Protein AF-A0A3D5EK00-F1 (afdb_monomer_lite)

Sequence (135 aa):
MDNSVNMVEIFQMFQAQYSQVDKLWNYFGVVSLAVAGFTIGNEKATRTIKEPIAIVIGYLAFCVGNYTALIYSHKFLVVLANRYNEKACSYALNHLKVITVERVSVFYILVVITFTLTILVVSYSRLKLKQHDEG

Foldseek 3Di:
DPPDCDLVNLVVVLVVLVVVLVVLVVVLVVVLCVLLCCLQVDLPQLQDPVSLVVSLVVNVVVLVVSLVSNLVSLVVSVVSQVVSQVVCVVVVHDGDDGDDSVVVNVVSVVVSVVSSVSSVVSSVVSVVVVVVVVD

Radius of gyration: 21.53 Å; chains: 1; bounding box: 59×28×62 Å

Structure (mmCIF, N/CA/C/O backbone):
data_AF-A0A3D5EK00-F1
#
_entry.id   AF-A0A3D5EK00-F1
#
loop_
_atom_site.group_PDB
_atom_site.id
_atom_site.type_symbol
_atom_site.label_atom_id
_atom_site.label_alt_id
_atom_site.label_comp_id
_atom_site.label_asym_id
_atom_site.label_entity_id
_atom_site.label_seq_id
_atom_site.pdbx_PDB_ins_code
_atom_site.Cartn_x
_atom_site.Cartn_y
_atom_site.Cartn_z
_atom_site.occupancy
_atom_site.B_iso_or_equiv
_atom_site.auth_seq_id
_atom_site.auth_comp_id
_atom_site.auth_asym_id
_atom_site.auth_atom_id
_atom_site.pdbx_PDB_model_num
ATOM 1 N N . MET A 1 1 ? 31.204 14.700 -20.690 1.00 41.62 1 MET A N 1
ATOM 2 C CA . MET A 1 1 ? 30.460 13.655 -19.962 1.00 41.62 1 MET A CA 1
ATOM 3 C C . MET A 1 1 ? 29.180 13.426 -20.724 1.00 41.62 1 MET A C 1
ATOM 5 O O . MET A 1 1 ? 28.411 14.365 -20.877 1.00 41.62 1 MET A O 1
ATOM 9 N N . ASP A 1 2 ? 29.032 12.243 -21.307 1.00 44.12 2 ASP A N 1
ATOM 10 C CA . ASP A 1 2 ? 27.793 11.850 -21.965 1.00 44.12 2 ASP A CA 1
ATOM 11 C C . ASP A 1 2 ? 26.723 11.682 -20.875 1.00 44.12 2 ASP A C 1
ATOM 13 O O . ASP A 1 2 ? 26.815 10.788 -20.040 1.00 44.12 2 ASP A O 1
ATOM 17 N N . ASN A 1 3 ? 25.772 12.618 -20.821 1.00 54.59 3 ASN A N 1
ATOM 18 C CA . ASN A 1 3 ? 24.666 12.629 -19.857 1.00 54.59 3 ASN A CA 1
ATOM 19 C C . ASN A 1 3 ? 23.524 11.687 -20.285 1.00 54.59 3 ASN A C 1
ATOM 21 O O . ASN A 1 3 ? 22.396 11.813 -19.800 1.00 54.59 3 ASN A O 1
ATOM 25 N N . SER A 1 4 ? 23.761 10.778 -21.233 1.00 59.34 4 SER A N 1
ATOM 26 C CA . SER A 1 4 ? 22.756 9.810 -21.641 1.00 59.34 4 SER A CA 1
ATOM 27 C C . SER A 1 4 ? 22.639 8.701 -20.592 1.00 59.34 4 SER A C 1
ATOM 29 O O . SER A 1 4 ? 23.452 7.787 -20.514 1.00 59.34 4 SER A O 1
ATOM 31 N N . VAL A 1 5 ? 21.580 8.766 -19.779 1.00 63.47 5 VAL A N 1
ATOM 32 C CA . VAL A 1 5 ? 21.154 7.638 -18.936 1.00 63.47 5 VAL A CA 1
ATOM 33 C C . VAL A 1 5 ? 21.007 6.415 -19.847 1.00 63.47 5 VAL A C 1
ATOM 35 O O . VAL A 1 5 ? 20.100 6.361 -20.693 1.00 63.47 5 VAL A O 1
ATOM 38 N N . ASN A 1 6 ? 21.928 5.458 -19.737 1.00 82.69 6 ASN A N 1
ATOM 39 C CA . ASN A 1 6 ? 21.942 4.270 -20.586 1.00 82.69 6 ASN A CA 1
ATOM 40 C C . ASN A 1 6 ? 20.807 3.328 -20.143 1.00 82.69 6 ASN A C 1
ATOM 42 O O . ASN A 1 6 ? 20.401 3.316 -18.985 1.00 82.69 6 ASN A O 1
ATOM 46 N N . MET A 1 7 ? 20.261 2.529 -21.056 1.00 85.69 7 MET A N 1
ATOM 47 C CA . MET A 1 7 ? 19.169 1.592 -20.780 1.00 85.69 7 MET A CA 1
ATOM 48 C C . MET A 1 7 ? 19.454 0.679 -19.576 1.00 85.69 7 MET A C 1
ATOM 50 O O . MET A 1 7 ? 18.546 0.406 -18.792 1.00 85.69 7 MET A O 1
ATOM 54 N N . VAL A 1 8 ? 20.706 0.242 -19.411 1.00 87.88 8 VAL A N 1
ATOM 55 C CA . VAL A 1 8 ? 21.141 -0.576 -18.267 1.00 87.88 8 VAL A CA 1
ATOM 56 C C . VAL A 1 8 ? 20.899 0.149 -16.944 1.00 87.88 8 VAL A C 1
ATOM 58 O O . VAL A 1 8 ? 20.383 -0.449 -16.004 1.00 87.88 8 VAL A O 1
ATOM 61 N N . GLU A 1 9 ? 21.200 1.443 -16.884 1.00 90.44 9 GLU A N 1
ATOM 62 C CA . GLU A 1 9 ? 20.979 2.271 -15.700 1.00 90.44 9 GLU A CA 1
ATOM 63 C C . GLU A 1 9 ? 19.479 2.436 -15.413 1.00 90.44 9 GLU A C 1
ATOM 65 O O . GLU A 1 9 ? 19.045 2.247 -14.279 1.00 90.44 9 GLU A O 1
ATOM 70 N N . ILE A 1 10 ? 18.657 2.672 -16.446 1.00 90.25 10 ILE A N 1
ATOM 71 C CA . ILE A 1 10 ? 17.188 2.739 -16.304 1.00 90.25 10 ILE A CA 1
ATOM 72 C C . ILE A 1 10 ? 16.640 1.418 -15.755 1.00 90.25 10 ILE A C 1
ATOM 74 O O . ILE A 1 10 ? 15.779 1.416 -14.876 1.00 90.25 10 ILE A O 1
ATOM 78 N N . PHE A 1 11 ? 17.143 0.287 -16.253 1.00 91.75 11 PHE A N 1
ATOM 79 C CA . PHE A 1 11 ? 16.731 -1.033 -15.790 1.00 91.75 11 PHE A CA 1
ATOM 80 C C . PHE A 1 11 ? 17.149 -1.291 -14.337 1.00 91.75 11 PHE A C 1
ATOM 82 O O . PHE A 1 11 ? 16.356 -1.809 -13.554 1.00 91.75 11 PHE A O 1
ATOM 89 N N . GLN A 1 12 ? 18.355 -0.880 -13.942 1.00 93.44 12 GLN A N 1
ATOM 90 C CA . GLN A 1 12 ? 18.808 -0.962 -12.551 1.00 93.44 12 GLN A CA 1
ATOM 91 C C . GLN A 1 12 ? 17.958 -0.084 -11.624 1.00 93.44 12 GLN A C 1
ATOM 93 O O . GLN A 1 12 ? 17.519 -0.551 -10.573 1.00 93.44 12 GLN A O 1
ATOM 98 N N . MET A 1 13 ? 17.651 1.151 -12.034 1.00 94.50 13 MET A N 1
ATOM 99 C CA . MET A 1 13 ? 16.725 2.027 -11.308 1.00 94.50 13 MET A CA 1
ATOM 100 C C . MET A 1 13 ? 15.338 1.389 -11.190 1.00 94.50 13 MET A C 1
ATOM 102 O O . MET A 1 13 ? 14.738 1.422 -10.116 1.00 94.50 13 MET A O 1
ATOM 106 N N . PHE A 1 14 ? 14.839 0.762 -12.261 1.00 95.19 14 PHE A N 1
ATOM 107 C CA . PHE A 1 14 ? 13.567 0.040 -12.252 1.00 95.19 14 PHE A CA 1
ATOM 108 C C . PHE A 1 14 ? 13.576 -1.107 -11.238 1.00 95.19 14 PHE A C 1
ATOM 110 O O . PHE A 1 14 ? 12.655 -1.202 -10.431 1.00 95.19 14 PHE A O 1
ATOM 117 N N . GLN A 1 15 ? 14.613 -1.949 -11.232 1.00 95.50 15 GLN A N 1
ATOM 118 C CA . GLN A 1 15 ? 14.730 -3.055 -10.276 1.00 95.50 15 GLN A CA 1
ATOM 119 C C . GLN A 1 15 ? 14.809 -2.563 -8.827 1.00 95.50 15 GLN A C 1
ATOM 121 O O . GLN A 1 15 ? 14.118 -3.093 -7.954 1.00 95.50 15 GLN A O 1
ATOM 126 N N . ALA A 1 16 ? 15.613 -1.527 -8.572 1.00 96.38 16 ALA A N 1
ATOM 127 C CA . ALA A 1 16 ? 15.719 -0.922 -7.251 1.00 96.38 16 ALA A CA 1
ATOM 128 C C . ALA A 1 16 ? 14.357 -0.391 -6.787 1.00 96.38 16 ALA A C 1
ATOM 130 O O . ALA A 1 16 ? 13.920 -0.690 -5.675 1.00 96.38 16 ALA A O 1
ATOM 131 N N . GLN A 1 17 ? 13.649 0.326 -7.660 1.00 96.81 17 GLN A N 1
ATOM 132 C CA . GLN A 1 17 ? 12.328 0.863 -7.360 1.00 96.81 17 GLN A CA 1
ATOM 133 C C . GLN A 1 17 ? 11.282 -0.240 -7.160 1.00 96.81 17 GLN A C 1
ATOM 135 O O . GLN A 1 17 ? 10.465 -0.147 -6.244 1.00 96.81 17 GLN A O 1
ATOM 140 N N . TYR A 1 18 ? 11.323 -1.303 -7.965 1.00 96.38 18 TYR A N 1
ATOM 141 C CA . TYR A 1 18 ? 10.452 -2.467 -7.816 1.00 96.38 18 TYR A CA 1
ATOM 142 C C . TYR A 1 18 ? 10.627 -3.108 -6.434 1.00 96.38 18 TYR A C 1
ATOM 144 O O . TYR A 1 18 ? 9.641 -3.364 -5.747 1.00 96.38 18 TYR A O 1
ATOM 152 N N . SER A 1 19 ? 11.874 -3.271 -5.978 1.00 97.25 19 SER A N 1
ATOM 153 C CA . SER A 1 19 ? 12.168 -3.777 -4.632 1.00 97.25 19 SER A CA 1
ATOM 154 C C . SER A 1 19 ? 11.610 -2.873 -3.525 1.00 97.25 19 SER A C 1
ATOM 156 O O . SER A 1 19 ? 11.142 -3.375 -2.505 1.00 97.25 19 SER A O 1
ATOM 158 N N . GLN A 1 20 ? 11.615 -1.547 -3.702 1.00 96.25 20 GLN A N 1
ATOM 159 C CA . GLN A 1 20 ? 11.008 -0.635 -2.722 1.00 96.25 20 GLN A CA 1
ATOM 160 C C . GLN A 1 20 ? 9.479 -0.757 -2.686 1.00 96.25 20 GLN A C 1
ATOM 162 O O . GLN A 1 20 ? 8.891 -0.778 -1.605 1.00 96.25 20 GLN A O 1
ATOM 167 N N . VAL A 1 21 ? 8.834 -0.882 -3.850 1.00 96.81 21 VAL A N 1
ATOM 168 C CA . VAL A 1 21 ? 7.383 -1.121 -3.943 1.00 96.81 21 VAL A CA 1
ATOM 169 C C . VAL A 1 21 ? 7.006 -2.446 -3.273 1.00 96.81 21 VAL A C 1
ATOM 171 O O . VAL A 1 21 ? 6.049 -2.485 -2.502 1.00 96.81 21 VAL A O 1
ATOM 174 N N . ASP A 1 22 ? 7.780 -3.507 -3.502 1.00 96.56 22 ASP A N 1
ATOM 175 C CA . ASP A 1 22 ? 7.571 -4.813 -2.866 1.00 96.56 22 ASP A CA 1
ATOM 176 C C . ASP A 1 22 ? 7.682 -4.740 -1.332 1.00 96.56 22 ASP A C 1
ATOM 178 O O . ASP A 1 22 ? 6.819 -5.238 -0.608 1.00 96.56 22 ASP A O 1
ATOM 182 N N . LYS A 1 23 ? 8.674 -4.014 -0.802 1.00 96.94 23 LYS A N 1
ATOM 183 C CA . LYS A 1 23 ? 8.800 -3.780 0.649 1.00 96.94 23 LYS A CA 1
ATOM 184 C C . LYS A 1 23 ? 7.580 -3.079 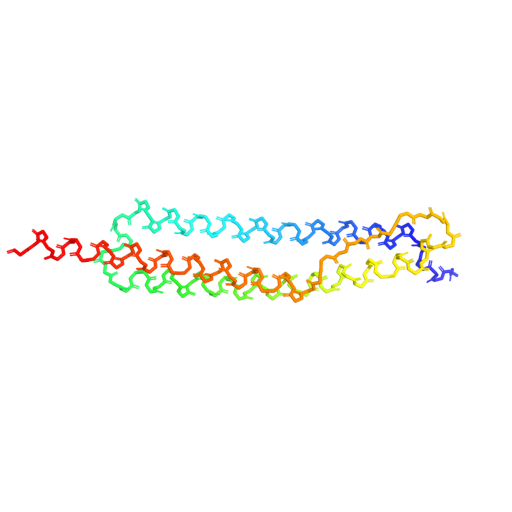1.243 1.00 96.94 23 LYS A C 1
ATOM 186 O O . LYS A 1 23 ? 7.142 -3.446 2.331 1.00 96.94 23 LYS A O 1
ATOM 191 N N . LEU A 1 24 ? 7.014 -2.090 0.547 1.00 97.12 24 LEU A N 1
ATOM 192 C CA . LEU A 1 24 ? 5.815 -1.384 1.011 1.00 97.12 24 LEU A CA 1
ATOM 193 C C . LEU A 1 24 ? 4.595 -2.309 1.080 1.00 97.12 24 LEU A C 1
ATOM 195 O O . LEU A 1 24 ? 3.832 -2.223 2.047 1.00 97.12 24 LEU A O 1
ATOM 199 N N . TRP A 1 25 ? 4.448 -3.213 0.108 1.00 97.56 25 TRP A N 1
ATOM 200 C CA . TRP A 1 25 ? 3.429 -4.263 0.137 1.00 97.56 25 TRP A CA 1
ATOM 201 C C . TRP A 1 25 ? 3.643 -5.248 1.283 1.00 97.56 25 TRP A C 1
ATOM 203 O O . TRP A 1 25 ? 2.691 -5.570 1.993 1.00 97.56 25 TRP A O 1
ATOM 213 N N . ASN A 1 26 ? 4.885 -5.671 1.516 1.00 97.44 26 ASN A N 1
ATOM 214 C CA . ASN A 1 26 ? 5.217 -6.560 2.625 1.00 97.44 26 ASN A CA 1
ATOM 215 C C . ASN A 1 26 ? 4.904 -5.917 3.984 1.00 97.44 26 ASN A C 1
ATOM 217 O O . ASN A 1 26 ? 4.258 -6.545 4.822 1.00 97.44 26 ASN A O 1
ATOM 221 N N . TYR A 1 27 ? 5.266 -4.647 4.195 1.00 95.62 27 TYR A N 1
ATOM 222 C CA . TYR A 1 27 ? 4.895 -3.925 5.417 1.00 95.62 27 TYR A CA 1
ATOM 223 C C . TYR A 1 27 ? 3.383 -3.817 5.590 1.00 95.62 27 TYR A C 1
ATOM 225 O O . TYR A 1 27 ? 2.873 -4.049 6.686 1.00 95.62 27 TYR A O 1
ATOM 233 N N . PHE A 1 28 ? 2.660 -3.502 4.515 1.00 97.62 28 PHE A N 1
ATOM 234 C CA . PHE A 1 28 ? 1.204 -3.456 4.545 1.00 97.62 28 PHE A CA 1
ATOM 235 C C . PHE A 1 28 ? 0.595 -4.806 4.943 1.00 97.62 28 PHE A C 1
ATOM 237 O O . PHE A 1 28 ? -0.266 -4.849 5.824 1.00 97.62 28 PHE A O 1
ATOM 244 N N . GLY A 1 29 ? 1.065 -5.903 4.344 1.00 96.50 29 GLY A N 1
ATOM 245 C CA . GLY A 1 29 ? 0.596 -7.255 4.639 1.00 96.50 29 GLY A CA 1
ATOM 246 C C . GLY A 1 29 ? 0.860 -7.666 6.087 1.00 96.50 29 GLY A C 1
ATOM 247 O O . GLY A 1 29 ? -0.062 -8.096 6.778 1.00 96.50 29 GLY A O 1
ATOM 248 N N . VAL A 1 30 ? 2.090 -7.468 6.573 1.00 97.31 30 VAL A N 1
ATOM 249 C CA . VAL A 1 30 ? 2.484 -7.811 7.950 1.00 97.31 30 VAL A CA 1
ATOM 250 C C . VAL A 1 30 ? 1.656 -7.037 8.973 1.00 97.31 30 VAL A C 1
ATOM 252 O O . VAL A 1 30 ? 1.106 -7.641 9.892 1.00 97.31 30 VAL A O 1
ATOM 255 N N . VAL A 1 31 ? 1.520 -5.717 8.811 1.00 96.69 31 VAL A N 1
ATOM 256 C CA . VAL A 1 31 ? 0.747 -4.893 9.752 1.00 96.69 31 VAL A CA 1
ATOM 257 C C . VAL A 1 31 ? -0.738 -5.246 9.699 1.00 96.69 31 VAL A C 1
ATOM 259 O O . VAL A 1 31 ? -1.354 -5.407 10.749 1.00 96.69 31 VAL A O 1
ATOM 262 N N . SER A 1 32 ? -1.316 -5.428 8.509 1.00 95.88 32 SER A N 1
ATOM 263 C CA . SER A 1 32 ? -2.735 -5.793 8.372 1.00 95.88 32 SER A CA 1
ATOM 264 C C . SER A 1 32 ? -3.041 -7.138 9.028 1.00 95.88 32 SER A C 1
ATOM 266 O O . SER A 1 32 ? -4.020 -7.263 9.765 1.00 95.88 32 SER A O 1
ATOM 268 N N . LEU A 1 33 ? -2.169 -8.130 8.827 1.00 94.50 33 LEU A N 1
ATOM 269 C CA . LEU A 1 33 ? -2.311 -9.438 9.455 1.00 94.50 33 LEU A CA 1
ATOM 270 C C . LEU A 1 33 ? -2.122 -9.366 10.974 1.00 94.50 33 LEU A C 1
ATOM 272 O O . LEU A 1 33 ? -2.883 -9.995 11.704 1.00 94.50 33 LEU A O 1
ATOM 276 N N . ALA A 1 34 ? -1.159 -8.580 11.460 1.00 94.19 34 ALA A N 1
ATOM 277 C CA . ALA A 1 34 ? -0.938 -8.386 12.890 1.00 94.19 34 ALA A CA 1
ATOM 278 C C . ALA A 1 34 ? -2.142 -7.718 13.568 1.00 94.19 34 ALA A C 1
ATOM 280 O O . ALA A 1 34 ? -2.574 -8.169 14.626 1.00 94.19 34 ALA A O 1
ATOM 281 N N . VAL A 1 35 ? -2.723 -6.685 12.948 1.00 92.88 35 VAL A N 1
ATOM 282 C CA . VAL A 1 35 ? -3.918 -6.007 13.467 1.00 92.88 35 VAL A CA 1
ATOM 283 C C . VAL A 1 35 ? -5.115 -6.958 13.477 1.00 92.88 35 VAL A C 1
ATOM 285 O O . VAL A 1 35 ? -5.769 -7.092 14.509 1.00 92.88 35 VAL A O 1
ATOM 288 N N . ALA A 1 36 ? -5.372 -7.677 12.380 1.00 90.38 36 ALA A N 1
ATOM 289 C CA . ALA A 1 36 ? -6.454 -8.661 12.328 1.00 90.38 36 ALA A CA 1
ATOM 290 C C . ALA A 1 36 ? -6.261 -9.782 13.359 1.00 90.38 36 ALA A C 1
ATOM 292 O O . ALA A 1 36 ? -7.184 -10.112 14.102 1.00 90.38 36 ALA A O 1
ATOM 293 N N . GLY A 1 37 ? -5.048 -10.332 13.445 1.00 89.00 37 GLY A N 1
ATOM 294 C CA . GLY A 1 37 ? -4.679 -11.362 14.409 1.00 89.00 37 GLY A CA 1
ATOM 295 C C . GLY A 1 37 ? -4.808 -10.883 15.852 1.00 89.00 37 GLY A C 1
ATOM 296 O O . GLY A 1 37 ? -5.286 -11.633 16.695 1.00 89.00 37 GLY A O 1
ATOM 297 N N . PHE A 1 38 ? -4.471 -9.626 16.139 1.00 87.88 38 PHE A N 1
ATOM 298 C CA . PHE A 1 38 ? -4.677 -9.026 17.455 1.00 87.88 38 PHE A CA 1
ATOM 299 C C . PHE A 1 38 ? -6.167 -8.884 17.789 1.00 87.88 38 PHE A C 1
ATOM 301 O O . PHE A 1 38 ? -6.589 -9.297 18.868 1.00 87.88 38 PHE A O 1
ATOM 308 N N . THR A 1 39 ? -6.983 -8.367 16.864 1.00 85.88 39 THR A N 1
ATOM 309 C CA . THR A 1 39 ? -8.435 -8.231 17.068 1.00 85.88 39 THR A CA 1
ATOM 310 C C . THR A 1 39 ? -9.119 -9.588 17.260 1.00 85.88 39 THR A C 1
ATOM 312 O O . THR A 1 39 ? -9.993 -9.721 18.115 1.00 85.88 39 THR A O 1
ATOM 315 N N . ILE A 1 40 ? -8.716 -10.611 16.501 1.00 83.69 40 ILE A N 1
ATOM 316 C CA . ILE A 1 40 ? -9.273 -11.966 16.607 1.00 83.69 40 ILE A CA 1
ATOM 317 C C . ILE A 1 40 ? -8.710 -12.697 17.835 1.00 83.69 40 ILE A C 1
ATOM 319 O O . ILE A 1 40 ? -9.449 -13.357 18.551 1.00 83.69 40 ILE A O 1
ATOM 323 N N . GLY A 1 41 ? -7.422 -12.598 18.137 1.00 81.69 41 GLY A N 1
ATOM 324 C CA . GLY A 1 41 ? -6.785 -13.393 19.193 1.00 81.69 41 GLY A CA 1
ATOM 325 C C . GLY A 1 41 ? -6.979 -12.855 20.611 1.00 81.69 41 GLY A C 1
ATOM 326 O O . GLY A 1 41 ? -6.859 -13.613 21.568 1.00 81.69 41 GLY A O 1
ATOM 327 N N . ASN A 1 42 ? -7.274 -11.562 20.774 1.00 78.00 42 ASN A N 1
ATOM 328 C CA . ASN A 1 42 ? -7.282 -10.921 22.086 1.00 78.00 42 ASN A CA 1
ATOM 329 C C . ASN A 1 42 ? -8.691 -10.502 22.526 1.00 78.00 42 ASN A C 1
ATOM 331 O O . ASN A 1 42 ? -9.179 -9.434 22.162 1.00 78.00 42 ASN A O 1
ATOM 335 N N . GLU A 1 43 ? -9.328 -11.306 23.379 1.00 69.00 43 GLU A N 1
ATOM 336 C CA . GLU A 1 43 ? -10.644 -10.990 23.961 1.00 69.00 43 GLU A CA 1
ATOM 337 C C . GLU A 1 43 ? -10.649 -9.686 24.771 1.00 69.00 43 GLU A C 1
ATOM 339 O O . GLU A 1 43 ? -11.670 -9.000 24.844 1.00 69.00 43 GLU A O 1
ATOM 344 N N . LYS A 1 44 ? -9.504 -9.307 25.362 1.00 67.81 44 LYS A N 1
ATOM 345 C CA . LYS A 1 44 ? -9.387 -8.050 26.113 1.00 67.81 44 LYS A CA 1
ATOM 346 C C . LYS A 1 44 ? -9.410 -6.825 25.208 1.00 67.81 44 LYS A C 1
ATOM 348 O O . LYS A 1 44 ? -9.808 -5.781 25.693 1.00 67.81 44 LYS A O 1
ATOM 353 N N . ALA A 1 45 ? -9.011 -6.951 23.941 1.00 60.56 45 ALA A N 1
ATOM 354 C CA . ALA A 1 45 ? -8.990 -5.851 22.973 1.00 60.56 45 ALA A CA 1
ATOM 355 C C . ALA A 1 45 ? -10.373 -5.531 22.377 1.00 60.56 45 ALA A C 1
ATOM 357 O O .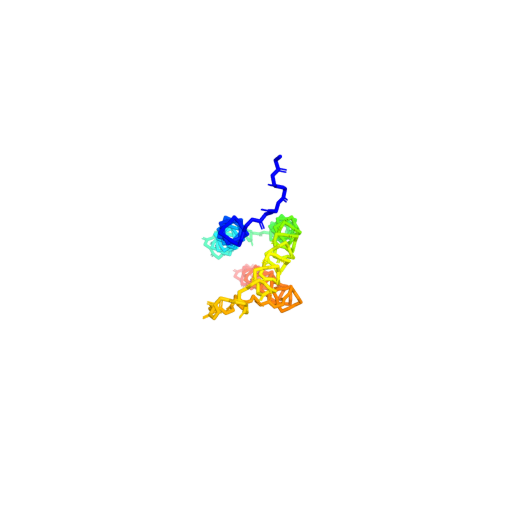 ALA A 1 45 ? -10.519 -4.580 21.611 1.00 60.56 45 ALA A O 1
ATOM 358 N N . THR A 1 46 ? -11.378 -6.348 22.696 1.00 64.69 46 THR A N 1
ATOM 359 C CA . THR A 1 46 ? -12.768 -6.188 22.259 1.00 64.69 46 THR A CA 1
ATOM 360 C C . THR A 1 46 ? -13.719 -6.058 23.450 1.00 64.69 46 THR A C 1
ATOM 362 O O . THR A 1 46 ? -14.908 -6.343 23.320 1.00 64.69 46 THR A O 1
ATOM 365 N N . ARG A 1 47 ? -13.219 -5.677 24.636 1.00 65.94 47 ARG A N 1
ATOM 366 C CA . ARG A 1 47 ? -14.029 -5.612 25.864 1.00 65.94 47 ARG A CA 1
ATOM 367 C C . ARG A 1 47 ? -14.998 -4.443 25.852 1.00 65.94 47 ARG A C 1
ATOM 369 O O . ARG A 1 47 ? -16.067 -4.535 26.450 1.00 65.94 47 ARG A O 1
ATOM 376 N N . THR A 1 48 ? -14.624 -3.356 25.190 1.00 73.38 48 THR A N 1
ATOM 377 C CA . THR A 1 48 ? -15.481 -2.185 24.991 1.00 73.38 48 THR A CA 1
ATOM 378 C C . THR A 1 48 ? -15.410 -1.732 23.541 1.00 73.38 48 THR A C 1
ATOM 380 O O . THR A 1 48 ? -14.383 -1.908 22.901 1.00 73.38 48 THR A O 1
ATOM 383 N N . ILE A 1 49 ? -16.458 -1.087 23.018 1.00 76.62 49 ILE A N 1
ATOM 384 C CA . ILE A 1 49 ? -16.472 -0.583 21.629 1.00 76.62 49 ILE A CA 1
ATOM 385 C C . ILE A 1 49 ? -15.384 0.474 21.353 1.00 76.62 49 ILE A C 1
ATOM 387 O O . ILE A 1 49 ? -14.991 0.684 20.208 1.00 76.62 49 ILE A O 1
ATOM 391 N N . LYS A 1 50 ? -14.859 1.118 22.403 1.00 82.00 50 LYS A N 1
ATOM 392 C CA . LYS A 1 50 ? -13.810 2.140 22.295 1.00 82.00 50 LYS A CA 1
ATOM 393 C C . LYS A 1 50 ? -12.481 1.557 21.806 1.00 82.00 50 LYS A C 1
ATOM 395 O O . LYS A 1 50 ? -11.787 2.219 21.041 1.00 82.00 50 LYS A O 1
ATOM 400 N N . GLU A 1 51 ? -12.141 0.332 22.211 1.00 85.19 51 GLU A N 1
ATOM 401 C CA . GLU A 1 51 ? -10.877 -0.320 21.836 1.00 85.19 51 GLU A CA 1
ATOM 402 C C . GLU A 1 51 ? -10.841 -0.681 20.335 1.00 85.19 51 GLU A C 1
ATOM 404 O O . GLU A 1 51 ? -9.910 -0.239 19.660 1.00 85.19 51 GLU A O 1
ATOM 409 N N . PRO A 1 52 ? -11.860 -1.351 19.747 1.00 85.69 52 PRO A N 1
ATOM 410 C CA . PRO A 1 52 ? -11.958 -1.559 18.303 1.00 85.69 52 PRO A CA 1
ATOM 411 C C . PRO A 1 52 ? -11.902 -0.270 17.490 1.00 85.69 52 PRO A C 1
ATOM 413 O O . PRO A 1 52 ? -11.233 -0.232 16.462 1.00 85.69 52 PRO A O 1
ATOM 416 N N . ILE A 1 53 ? -12.571 0.797 17.942 1.00 88.75 53 ILE A N 1
ATOM 417 C CA . ILE A 1 53 ? -12.539 2.091 17.246 1.00 88.75 53 ILE A CA 1
ATOM 418 C C . ILE A 1 53 ? -11.112 2.651 17.233 1.00 88.75 53 ILE A C 1
ATOM 420 O O . ILE A 1 53 ? -10.637 3.076 16.182 1.00 88.75 53 ILE A O 1
ATOM 424 N N . ALA A 1 54 ? -10.402 2.610 18.365 1.00 91.12 54 ALA A N 1
ATOM 425 C CA . ALA A 1 54 ? -9.012 3.056 18.435 1.00 91.12 54 ALA A CA 1
ATOM 426 C C . ALA A 1 54 ? -8.089 2.226 17.524 1.00 91.12 54 ALA A C 1
ATOM 428 O O . ALA A 1 54 ? -7.248 2.793 16.824 1.00 91.12 54 ALA A O 1
ATOM 429 N N . ILE A 1 55 ? -8.286 0.902 17.476 1.00 91.38 55 ILE A N 1
ATOM 430 C CA . ILE A 1 55 ? -7.553 -0.003 16.577 1.00 91.38 55 ILE A CA 1
ATOM 431 C C . ILE A 1 55 ? -7.804 0.372 15.112 1.00 91.38 55 ILE A C 1
ATOM 433 O O . ILE A 1 55 ? -6.850 0.519 14.349 1.00 91.38 55 ILE A O 1
ATOM 437 N N . VAL A 1 56 ? -9.067 0.573 14.720 1.00 93.69 56 VAL A N 1
ATOM 438 C CA . VAL A 1 56 ? -9.433 0.965 13.350 1.00 93.69 56 VAL A CA 1
ATOM 439 C C . VAL A 1 56 ? -8.824 2.316 12.983 1.00 93.69 56 VAL A C 1
ATOM 441 O O . VAL A 1 56 ? -8.245 2.438 11.909 1.00 93.69 56 VAL A O 1
ATOM 444 N N . ILE A 1 57 ? -8.895 3.317 13.864 1.00 95.06 57 ILE A N 1
ATOM 445 C CA . ILE A 1 57 ? -8.306 4.641 13.608 1.00 95.06 57 ILE A CA 1
ATOM 446 C C . ILE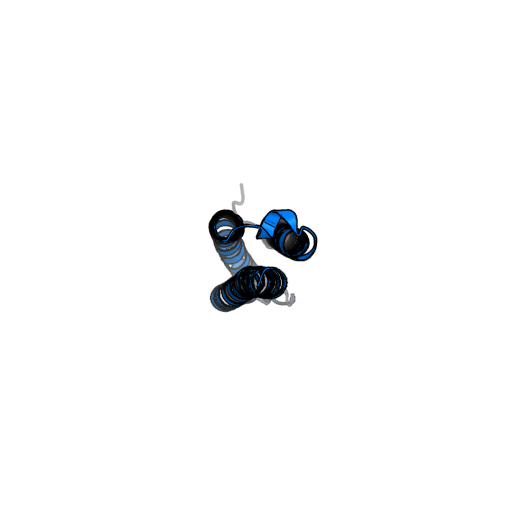 A 1 57 ? -6.791 4.528 13.397 1.00 95.06 57 ILE A C 1
ATOM 448 O O . ILE A 1 57 ? -6.269 5.064 12.419 1.00 95.06 57 ILE A O 1
ATOM 452 N N . GLY A 1 58 ? -6.088 3.803 14.273 1.00 96.00 58 GLY A N 1
ATOM 453 C CA . GLY A 1 58 ? -4.646 3.586 14.140 1.00 96.00 58 GLY A CA 1
ATOM 454 C C . GLY A 1 58 ? -4.283 2.841 12.853 1.00 96.00 58 GLY A C 1
ATOM 455 O O . GLY A 1 58 ? -3.357 3.236 12.142 1.00 96.00 58 GLY A O 1
ATOM 456 N N . TYR A 1 59 ? -5.053 1.808 12.508 1.00 96.44 59 TYR A N 1
ATOM 457 C CA . TYR A 1 59 ? -4.868 1.051 11.273 1.00 96.44 59 TYR A CA 1
ATOM 458 C C . TYR A 1 59 ? -5.095 1.913 10.026 1.00 96.44 59 TYR A C 1
ATOM 460 O O . TYR A 1 59 ? -4.274 1.891 9.110 1.00 96.44 59 TYR A O 1
ATOM 468 N N . LEU A 1 60 ? -6.156 2.723 9.996 1.00 97.38 60 LEU A N 1
ATOM 469 C CA . LEU A 1 60 ? -6.436 3.628 8.881 1.00 97.38 60 LEU A CA 1
ATOM 470 C C . LEU A 1 60 ? -5.348 4.696 8.729 1.00 97.38 60 LEU A C 1
ATOM 472 O O . LEU A 1 60 ? -4.931 4.968 7.605 1.00 97.38 60 LEU A O 1
ATOM 476 N N . ALA A 1 61 ? -4.836 5.254 9.830 1.00 97.88 61 ALA A N 1
ATOM 477 C CA . ALA A 1 61 ? -3.721 6.201 9.787 1.00 97.88 61 ALA A CA 1
ATOM 478 C C . ALA A 1 61 ? -2.465 5.574 9.155 1.00 97.88 61 ALA A C 1
ATOM 480 O O . ALA A 1 61 ? -1.849 6.172 8.269 1.00 97.88 61 ALA A O 1
ATOM 481 N N . PHE A 1 62 ? -2.130 4.338 9.541 1.00 97.69 62 PHE A N 1
ATOM 482 C CA . PHE A 1 62 ? -1.064 3.569 8.896 1.00 97.69 62 PHE A CA 1
ATOM 483 C C . PHE A 1 62 ? -1.342 3.343 7.401 1.00 97.69 62 PHE A C 1
ATOM 485 O O . PHE A 1 62 ? -0.462 3.581 6.571 1.00 97.69 62 PHE A O 1
ATOM 492 N N . CYS A 1 63 ? -2.565 2.937 7.044 1.00 97.69 63 CYS A N 1
ATOM 493 C CA . CYS A 1 63 ? -2.953 2.682 5.657 1.00 97.69 63 CYS A CA 1
ATOM 494 C C . CYS A 1 63 ? -2.839 3.937 4.785 1.00 97.69 63 CYS A C 1
ATOM 496 O O . CYS A 1 63 ? -2.377 3.852 3.656 1.00 97.69 63 CYS A O 1
ATOM 498 N N . VAL A 1 64 ? -3.196 5.119 5.292 1.00 97.88 64 VAL A N 1
ATOM 499 C CA . VAL A 1 64 ? -3.046 6.380 4.544 1.00 97.88 64 VAL A CA 1
ATOM 500 C C . VAL A 1 64 ? -1.574 6.671 4.238 1.00 97.88 64 VAL A C 1
ATOM 502 O O . VAL A 1 64 ? -1.228 7.002 3.098 1.00 97.88 64 VAL A O 1
ATOM 505 N N . GLY A 1 65 ? -0.693 6.517 5.230 1.00 97.50 65 GLY A N 1
ATOM 506 C CA . GLY A 1 65 ? 0.746 6.715 5.044 1.00 97.50 65 GLY A CA 1
ATOM 507 C C . GLY A 1 65 ? 1.341 5.713 4.053 1.00 97.50 65 GLY A C 1
ATOM 508 O O . GLY A 1 65 ? 2.037 6.096 3.110 1.00 97.50 65 GLY A O 1
ATOM 509 N N . ASN A 1 66 ? 1.010 4.432 4.223 1.00 97.88 66 ASN A N 1
ATOM 510 C CA . ASN A 1 66 ? 1.480 3.363 3.350 1.00 97.88 66 ASN A CA 1
ATOM 511 C C . ASN A 1 66 ? 0.940 3.512 1.915 1.00 97.88 66 ASN A C 1
ATOM 513 O O . ASN A 1 66 ? 1.728 3.433 0.975 1.00 97.88 66 ASN A O 1
ATOM 517 N N . TYR A 1 67 ? -0.347 3.830 1.737 1.00 97.75 67 TYR A N 1
ATOM 518 C CA . TYR A 1 67 ? -0.954 4.121 0.434 1.00 97.75 67 TYR A CA 1
ATOM 519 C C . TYR A 1 67 ? -0.220 5.243 -0.292 1.00 97.75 67 TYR A C 1
ATOM 521 O O . TYR A 1 67 ? 0.142 5.104 -1.458 1.00 97.75 67 TYR A O 1
ATOM 529 N N . THR A 1 68 ? 0.036 6.350 0.407 1.00 97.12 68 THR A N 1
ATOM 530 C CA . THR A 1 68 ? 0.728 7.502 -0.173 1.00 97.12 68 THR A CA 1
ATOM 531 C C . THR A 1 68 ? 2.106 7.082 -0.684 1.00 97.12 68 THR A C 1
ATOM 533 O O . THR A 1 68 ? 2.396 7.233 -1.872 1.00 97.12 68 THR A O 1
ATOM 536 N N . ALA A 1 69 ? 2.926 6.467 0.173 1.00 97.38 69 ALA A N 1
ATOM 537 C CA . ALA A 1 69 ? 4.256 5.994 -0.205 1.00 97.38 69 ALA A CA 1
ATOM 538 C C . ALA A 1 69 ? 4.215 4.995 -1.375 1.00 97.38 69 ALA A C 1
ATOM 540 O O . ALA A 1 69 ? 5.018 5.097 -2.308 1.00 97.38 69 ALA A O 1
ATOM 541 N N . LEU A 1 70 ? 3.261 4.061 -1.355 1.00 97.38 70 LEU A N 1
ATOM 542 C CA . LEU A 1 70 ? 3.094 3.031 -2.374 1.00 97.38 70 LEU A CA 1
ATOM 543 C C . LEU A 1 70 ? 2.727 3.629 -3.732 1.00 97.38 70 LEU A C 1
ATOM 545 O O . LEU A 1 70 ? 3.372 3.317 -4.729 1.00 97.38 70 LEU A O 1
ATOM 549 N N . ILE A 1 71 ? 1.738 4.523 -3.787 1.00 96.88 71 ILE A N 1
ATOM 550 C CA . ILE A 1 71 ? 1.271 5.115 -5.044 1.00 96.88 71 ILE A CA 1
ATOM 551 C C . ILE A 1 71 ? 2.328 6.021 -5.671 1.00 96.88 71 ILE A C 1
ATOM 553 O O . ILE A 1 71 ? 2.527 5.959 -6.886 1.00 96.88 71 ILE A O 1
ATOM 557 N N . TYR A 1 72 ? 3.041 6.829 -4.882 1.00 96.44 72 TYR A N 1
ATOM 558 C CA . TYR A 1 72 ? 4.160 7.620 -5.408 1.00 96.44 72 TYR A CA 1
ATOM 559 C C . TYR A 1 72 ? 5.272 6.721 -5.958 1.00 96.44 72 TYR A C 1
ATOM 561 O O . TYR A 1 72 ? 5.749 6.935 -7.075 1.00 96.44 72 TYR A O 1
ATOM 569 N N . SER A 1 73 ? 5.623 5.671 -5.216 1.00 95.25 73 SER A N 1
ATOM 570 C CA . SER A 1 73 ? 6.651 4.709 -5.619 1.00 95.25 73 SER A CA 1
ATOM 571 C C . SER A 1 73 ? 6.262 3.943 -6.887 1.00 95.25 73 SER A C 1
ATOM 573 O O . SER A 1 73 ? 7.099 3.722 -7.763 1.00 95.25 73 SER A O 1
ATOM 575 N N . HIS A 1 74 ? 4.987 3.575 -7.018 1.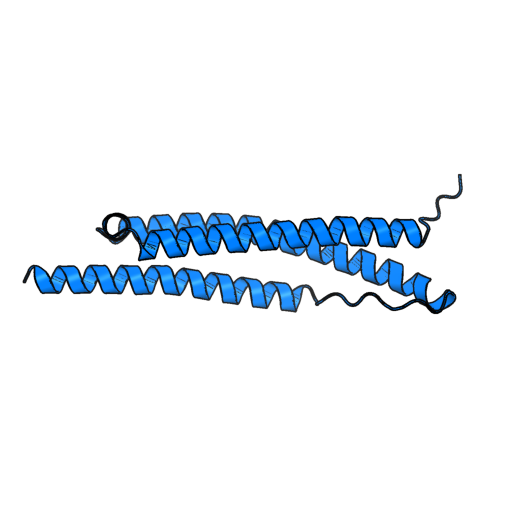00 97.06 74 HIS A N 1
ATOM 576 C CA . HIS A 1 74 ? 4.460 2.851 -8.173 1.00 97.06 74 HIS A CA 1
ATOM 577 C C . HIS A 1 74 ? 4.332 3.745 -9.410 1.00 97.06 74 HIS A C 1
ATOM 579 O O . HIS A 1 74 ? 4.634 3.312 -10.519 1.00 97.06 74 HIS A O 1
ATOM 585 N N . LYS A 1 75 ? 3.961 5.023 -9.241 1.00 96.62 75 LYS A N 1
ATOM 586 C CA . LYS A 1 75 ? 4.009 6.020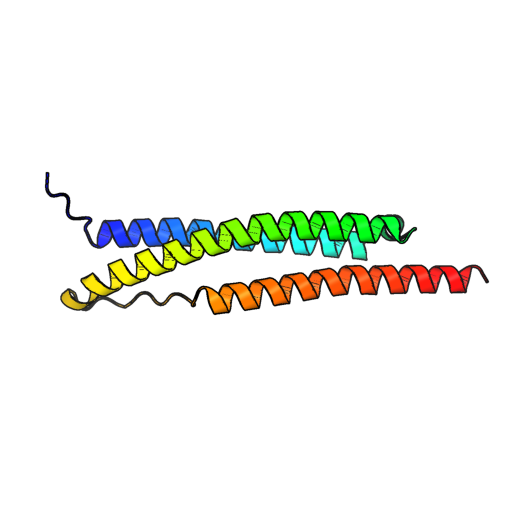 -10.326 1.00 96.62 75 LYS A CA 1
ATOM 587 C C . LYS A 1 75 ? 5.418 6.135 -10.901 1.00 96.62 75 LYS A C 1
ATOM 589 O O . LYS A 1 75 ? 5.580 6.108 -12.119 1.00 96.62 75 LYS A O 1
ATOM 594 N N . PHE A 1 76 ? 6.432 6.220 -10.040 1.00 95.75 76 PHE A N 1
ATOM 595 C CA . PHE A 1 76 ? 7.819 6.293 -10.494 1.00 95.75 76 PHE A CA 1
ATOM 596 C C . PHE A 1 76 ? 8.262 5.008 -11.209 1.00 95.75 76 PHE A C 1
ATOM 598 O O . PHE A 1 76 ? 8.903 5.075 -12.257 1.00 95.75 76 PHE A O 1
ATOM 605 N N . LEU A 1 77 ? 7.826 3.842 -10.723 1.00 96.00 77 LEU A N 1
ATOM 606 C CA . LEU A 1 77 ? 8.056 2.556 -11.384 1.00 96.00 77 LEU A CA 1
ATOM 607 C C . LEU A 1 77 ? 7.473 2.508 -12.810 1.00 96.00 77 LEU A C 1
ATOM 609 O O . LEU A 1 77 ? 8.135 2.026 -13.729 1.00 96.00 77 LEU A O 1
ATOM 613 N N . VAL A 1 78 ? 6.263 3.043 -13.015 1.00 96.06 78 VAL A N 1
ATOM 614 C CA . VAL A 1 78 ? 5.639 3.159 -14.348 1.00 96.06 78 VAL A CA 1
ATOM 615 C C . VAL A 1 78 ? 6.457 4.071 -15.265 1.00 96.06 78 VAL A C 1
ATOM 617 O O . VAL A 1 78 ? 6.681 3.727 -16.425 1.00 96.06 78 VAL A O 1
ATOM 620 N N . VAL A 1 79 ? 6.948 5.207 -14.756 1.00 94.50 79 VAL A N 1
ATOM 621 C CA . VAL A 1 79 ? 7.814 6.113 -15.530 1.00 94.50 79 VAL A CA 1
ATOM 622 C C . VAL A 1 79 ? 9.083 5.392 -15.982 1.00 94.50 79 VAL A C 1
ATOM 624 O O . VAL A 1 79 ? 9.425 5.452 -17.161 1.00 94.50 79 VAL A O 1
ATOM 627 N N . LEU A 1 80 ? 9.752 4.667 -15.083 1.00 93.88 80 LEU A N 1
ATOM 628 C CA . LEU A 1 80 ? 10.963 3.909 -15.409 1.00 93.88 80 LEU A CA 1
ATOM 629 C C . LEU A 1 80 ? 10.697 2.807 -16.443 1.00 93.88 80 LEU A C 1
ATOM 631 O O . LEU A 1 80 ? 11.472 2.663 -17.387 1.00 93.88 80 LEU A O 1
ATOM 635 N N . ALA A 1 81 ? 9.583 2.080 -16.321 1.00 94.12 81 ALA A N 1
ATOM 636 C CA . ALA A 1 81 ? 9.192 1.074 -17.307 1.00 94.12 81 ALA A CA 1
ATOM 637 C C . ALA A 1 81 ? 8.958 1.680 -18.693 1.00 94.12 81 ALA A C 1
ATOM 639 O O . ALA A 1 81 ? 9.447 1.144 -19.684 1.00 94.12 81 ALA A O 1
ATOM 640 N N . ASN A 1 82 ? 8.268 2.821 -18.770 1.00 93.06 82 ASN A N 1
ATOM 641 C CA . ASN A 1 82 ? 8.037 3.513 -20.037 1.00 93.06 82 ASN A CA 1
ATOM 642 C C . ASN A 1 82 ? 9.357 3.978 -20.665 1.00 93.06 82 ASN A C 1
ATOM 644 O O . ASN A 1 82 ? 9.599 3.708 -21.838 1.00 93.06 82 ASN A O 1
ATOM 648 N N . ARG A 1 83 ? 10.253 4.581 -19.872 1.00 91.19 83 ARG A N 1
ATOM 649 C CA . ARG A 1 83 ? 11.586 5.007 -20.336 1.00 91.19 83 ARG A CA 1
ATOM 650 C C . ARG A 1 83 ? 12.451 3.845 -20.813 1.00 91.19 83 ARG A C 1
ATOM 652 O O . ARG A 1 83 ? 13.188 3.991 -21.785 1.00 91.19 83 ARG A O 1
ATOM 659 N N . TYR A 1 84 ? 12.366 2.697 -20.147 1.00 91.56 84 TYR A N 1
ATO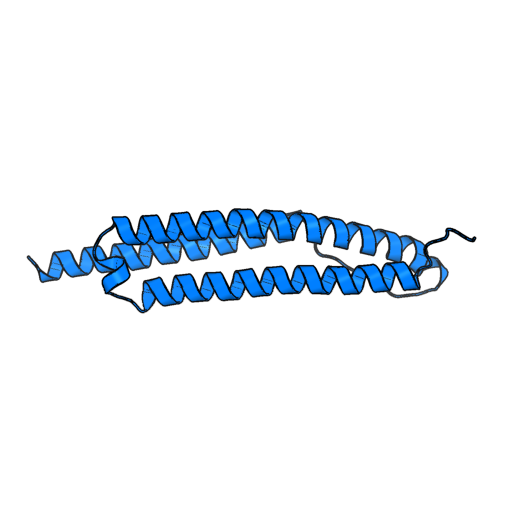M 660 C CA . TYR A 1 84 ? 13.037 1.484 -20.598 1.00 91.56 84 TYR A CA 1
ATOM 661 C C . TYR A 1 84 ? 12.440 0.995 -21.923 1.00 91.56 84 TYR A C 1
ATOM 663 O O . TYR A 1 84 ? 13.178 0.764 -22.876 1.00 91.56 84 TYR A O 1
ATOM 671 N N . ASN A 1 85 ? 11.111 0.902 -22.013 1.00 91.31 85 ASN A N 1
ATOM 672 C CA . ASN A 1 85 ? 10.399 0.401 -23.189 1.00 91.31 85 ASN A CA 1
ATOM 673 C C . ASN A 1 85 ? 10.628 1.252 -24.445 1.00 91.31 85 ASN A C 1
ATOM 675 O O . ASN A 1 85 ? 10.756 0.686 -25.529 1.00 91.31 85 ASN A O 1
ATOM 679 N N . GLU A 1 86 ? 10.732 2.579 -24.296 1.00 88.81 86 GLU A N 1
ATOM 680 C CA . GLU A 1 86 ? 11.101 3.512 -25.374 1.00 88.81 86 GLU A CA 1
ATOM 681 C C . GLU A 1 86 ? 12.444 3.134 -26.017 1.00 88.81 86 GLU A C 1
ATOM 683 O O . GLU A 1 86 ? 12.591 3.194 -27.236 1.00 88.81 86 GLU A O 1
ATOM 688 N N . LYS A 1 87 ? 13.419 2.705 -25.205 1.00 84.62 87 LYS A N 1
ATOM 689 C CA . LYS A 1 87 ? 14.759 2.330 -25.675 1.00 84.62 87 LYS A CA 1
ATOM 690 C C . LYS A 1 87 ? 14.873 0.848 -26.035 1.00 84.62 87 LYS A C 1
ATOM 692 O O . LYS A 1 87 ? 15.676 0.498 -26.886 1.00 84.62 87 LYS A O 1
ATOM 697 N N . ALA A 1 88 ? 14.103 -0.035 -25.405 1.00 83.25 88 ALA A N 1
ATOM 698 C CA . ALA A 1 88 ? 14.184 -1.487 -25.596 1.00 83.25 88 ALA A CA 1
ATOM 699 C C . ALA A 1 88 ? 13.841 -1.925 -27.032 1.00 83.25 88 ALA A C 1
ATOM 701 O O . ALA A 1 88 ? 14.411 -2.896 -27.534 1.00 83.25 88 ALA A O 1
ATOM 702 N N . CYS A 1 89 ? 12.963 -1.172 -27.707 1.00 74.44 89 CYS A N 1
ATOM 703 C CA . CYS A 1 89 ? 12.510 -1.457 -29.069 1.00 74.44 89 CYS A CA 1
ATOM 704 C C . CYS A 1 89 ? 13.669 -1.489 -30.083 1.00 74.44 89 CYS A C 1
ATOM 706 O O . CYS A 1 89 ? 13.720 -2.373 -30.935 1.00 74.44 89 CYS A O 1
ATOM 708 N N . SER A 1 90 ? 14.661 -0.600 -29.945 1.00 77.19 90 SER A N 1
ATOM 709 C CA . SER A 1 90 ? 15.820 -0.564 -30.850 1.00 77.19 90 SER A CA 1
ATOM 710 C C . SER A 1 90 ? 16.800 -1.726 -30.658 1.00 77.19 90 SER A C 1
ATOM 712 O O . SER A 1 90 ? 17.708 -1.886 -31.467 1.00 77.19 90 SER A O 1
ATOM 714 N N . TYR A 1 91 ? 16.629 -2.531 -29.605 1.00 77.88 91 TYR A N 1
ATOM 715 C CA . TYR A 1 91 ? 17.515 -3.647 -29.256 1.00 77.88 91 TYR A CA 1
ATOM 716 C C . TYR A 1 91 ? 16.794 -5.005 -29.210 1.00 77.88 91 TYR A C 1
ATOM 718 O O . TYR A 1 91 ? 17.382 -5.978 -28.748 1.00 77.88 91 TYR A O 1
ATOM 726 N N . ALA A 1 92 ? 15.536 -5.085 -29.669 1.00 78.94 92 ALA A N 1
ATOM 727 C CA . ALA A 1 92 ? 14.708 -6.300 -29.628 1.00 78.94 92 ALA A CA 1
ATOM 728 C C . ALA A 1 92 ? 14.591 -6.938 -28.223 1.00 78.94 92 ALA A C 1
ATOM 730 O O . ALA A 1 92 ? 14.488 -8.157 -28.081 1.00 78.94 92 ALA A O 1
ATOM 731 N N . LEU A 1 93 ? 14.613 -6.111 -27.173 1.00 79.56 93 LEU A N 1
ATOM 732 C CA . LEU A 1 93 ? 14.471 -6.553 -25.784 1.00 79.56 93 LEU A CA 1
ATOM 733 C C . LEU A 1 93 ? 12.996 -6.602 -25.358 1.00 79.56 93 LEU A C 1
ATOM 735 O O . LEU A 1 93 ? 12.155 -5.871 -25.880 1.00 79.56 93 LEU A O 1
ATOM 739 N N . ASN A 1 94 ? 12.688 -7.450 -24.372 1.00 84.94 94 ASN A N 1
ATOM 740 C CA . ASN A 1 94 ? 11.333 -7.592 -23.836 1.00 84.94 94 ASN A CA 1
ATOM 741 C C . ASN A 1 94 ? 10.851 -6.311 -23.148 1.00 84.94 94 ASN A C 1
ATOM 743 O O . ASN A 1 94 ? 11.585 -5.692 -22.381 1.00 84.94 94 ASN A O 1
ATOM 747 N N . HIS A 1 95 ? 9.578 -5.971 -23.343 1.00 86.69 95 HIS A N 1
ATOM 748 C CA . HIS A 1 95 ? 8.961 -4.841 -22.660 1.00 86.69 95 HIS A CA 1
ATOM 749 C C . HIS A 1 95 ? 8.675 -5.136 -21.186 1.00 86.69 95 HIS A C 1
ATOM 751 O O . HIS A 1 95 ? 8.157 -6.194 -20.821 1.00 86.69 95 HIS A O 1
ATOM 757 N N . LEU A 1 96 ? 8.928 -4.143 -20.340 1.00 89.31 96 LEU A N 1
ATOM 758 C CA . LEU A 1 96 ? 8.489 -4.139 -18.955 1.00 89.31 96 LEU A CA 1
ATOM 759 C C . LEU A 1 96 ? 7.005 -3.793 -18.897 1.00 89.31 96 LEU A C 1
ATOM 761 O O . LEU A 1 96 ? 6.581 -2.720 -19.332 1.00 89.31 96 LEU A O 1
ATOM 765 N N . LYS A 1 97 ? 6.213 -4.698 -18.324 1.00 90.25 97 LYS A N 1
ATOM 766 C CA . LYS A 1 97 ? 4.786 -4.491 -18.089 1.00 90.25 97 LYS A CA 1
ATOM 767 C C . LYS A 1 97 ? 4.551 -4.193 -16.615 1.00 90.25 97 LYS A C 1
ATOM 769 O O . LYS A 1 97 ? 4.760 -5.051 -15.763 1.00 90.25 97 LYS A O 1
ATOM 774 N N . VAL A 1 98 ? 4.070 -2.989 -16.325 1.00 92.19 98 VAL A N 1
ATOM 775 C CA . VAL A 1 98 ? 3.711 -2.557 -14.970 1.00 92.19 98 VAL A CA 1
ATOM 776 C C . VAL A 1 98 ? 2.201 -2.371 -14.896 1.00 92.19 98 VAL A C 1
ATOM 778 O O . VAL A 1 98 ? 1.585 -1.828 -15.813 1.00 92.19 98 VAL A O 1
ATOM 781 N N . ILE A 1 99 ? 1.588 -2.852 -13.813 1.00 93.81 99 ILE A N 1
ATOM 782 C CA . ILE A 1 99 ? 0.158 -2.649 -13.555 1.00 93.81 99 ILE A CA 1
ATOM 783 C C . ILE A 1 99 ? -0.114 -1.146 -13.429 1.00 93.81 99 ILE A C 1
ATOM 785 O O . ILE A 1 99 ? 0.691 -0.415 -12.856 1.00 93.81 99 ILE A O 1
ATOM 789 N N . THR A 1 100 ? -1.249 -0.672 -13.943 1.00 93.50 100 THR A N 1
ATOM 790 C CA . THR A 1 100 ? -1.606 0.745 -13.830 1.00 93.50 100 THR A CA 1
ATOM 791 C C . THR A 1 100 ? -1.787 1.159 -12.371 1.00 93.50 100 THR A C 1
ATOM 793 O O . THR A 1 100 ? -2.253 0.386 -11.531 1.00 93.50 100 THR A O 1
ATOM 796 N N . VAL A 1 101 ? -1.440 2.412 -12.077 1.00 95.00 101 VAL A N 1
ATOM 797 C CA . VAL A 1 101 ? -1.555 2.989 -10.729 1.00 95.00 101 VAL A CA 1
ATOM 798 C C . VAL A 1 101 ? -2.995 2.902 -10.221 1.00 95.00 101 VAL A C 1
ATOM 800 O O . VAL A 1 101 ? -3.211 2.548 -9.072 1.00 95.00 101 VAL A O 1
ATOM 803 N N . GLU A 1 102 ? -3.981 3.128 -11.089 1.00 95.31 102 GLU A N 1
ATOM 804 C CA . GLU A 1 102 ? -5.409 3.039 -10.756 1.00 95.31 102 GLU A CA 1
ATOM 805 C C . GLU A 1 102 ? -5.815 1.645 -10.273 1.00 95.31 102 GLU A C 1
ATOM 807 O O . GLU A 1 102 ? -6.496 1.517 -9.259 1.00 95.31 102 GLU A O 1
ATOM 812 N N . ARG A 1 103 ? -5.365 0.584 -10.959 1.00 95.50 103 ARG A N 1
ATOM 813 C CA . ARG A 1 103 ? -5.662 -0.795 -10.547 1.00 95.50 103 ARG A CA 1
ATOM 814 C C . ARG A 1 103 ? -5.035 -1.116 -9.197 1.00 95.50 103 ARG A C 1
ATOM 816 O O . ARG A 1 103 ? -5.687 -1.740 -8.364 1.00 95.50 103 ARG A O 1
ATOM 823 N N . VAL A 1 104 ? -3.800 -0.664 -8.975 1.00 96.12 104 VAL A N 1
ATOM 824 C CA . VAL A 1 104 ? -3.117 -0.794 -7.681 1.00 96.12 104 VAL A CA 1
ATOM 825 C C . VAL A 1 104 ? -3.873 -0.038 -6.586 1.00 96.12 104 VAL A C 1
ATOM 827 O O . VAL A 1 104 ? -4.110 -0.601 -5.520 1.00 96.12 104 VAL A O 1
ATOM 830 N N . SER A 1 105 ? -4.321 1.188 -6.862 1.00 96.25 105 SER A N 1
ATOM 831 C CA . SER A 1 105 ? -5.108 1.997 -5.930 1.00 96.25 105 SER A CA 1
ATOM 832 C C . SER A 1 105 ? -6.426 1.332 -5.547 1.00 96.25 105 SER A C 1
ATOM 834 O O . SER A 1 105 ? -6.729 1.218 -4.362 1.00 96.25 105 SER A O 1
ATOM 836 N N . VAL A 1 106 ? -7.199 0.865 -6.531 1.00 97.56 106 VAL A N 1
ATOM 837 C CA . VAL A 1 106 ? -8.482 0.189 -6.288 1.00 97.56 106 VAL A CA 1
ATOM 838 C C . VAL A 1 106 ? -8.268 -1.080 -5.471 1.00 97.56 106 VAL A C 1
ATOM 840 O O . VAL A 1 106 ? -8.957 -1.284 -4.475 1.00 97.56 106 VAL A O 1
ATOM 843 N N . PHE A 1 107 ? -7.287 -1.904 -5.847 1.00 96.88 107 PHE A N 1
ATOM 844 C CA . PHE A 1 107 ? -6.960 -3.117 -5.103 1.00 96.88 107 PHE A CA 1
ATOM 845 C C . PHE A 1 107 ? -6.600 -2.806 -3.646 1.00 96.88 107 PHE A C 1
ATOM 847 O O . PHE A 1 107 ? -7.159 -3.411 -2.736 1.00 96.88 107 PHE A O 1
ATOM 854 N N . TYR A 1 108 ? -5.738 -1.813 -3.417 1.00 97.69 108 TYR A N 1
ATOM 855 C CA . TYR A 1 108 ? -5.357 -1.389 -2.073 1.00 97.69 108 TYR A CA 1
ATOM 856 C C . TYR A 1 108 ? -6.571 -0.989 -1.225 1.00 97.69 108 TYR A C 1
ATOM 858 O O . TYR A 1 108 ? -6.746 -1.485 -0.113 1.00 97.69 108 TYR A O 1
ATOM 866 N N . ILE A 1 109 ? -7.440 -0.128 -1.764 1.00 97.25 109 ILE A N 1
ATOM 867 C CA . ILE A 1 109 ? -8.634 0.362 -1.063 1.00 97.25 109 ILE A CA 1
ATOM 868 C C . ILE A 1 109 ? -9.569 -0.799 -0.704 1.00 97.25 109 ILE A C 1
ATOM 870 O O . ILE A 1 109 ? -10.050 -0.866 0.427 1.00 97.25 109 ILE A O 1
ATOM 874 N N . LEU A 1 110 ? -9.790 -1.742 -1.625 1.00 97.62 110 LEU A N 1
ATOM 875 C CA . LEU A 1 110 ? -10.619 -2.924 -1.368 1.00 97.62 110 LEU A CA 1
ATOM 876 C C . LEU A 1 110 ? -10.062 -3.781 -0.226 1.00 97.62 110 LEU A C 1
ATOM 878 O O . LEU A 1 110 ? -10.826 -4.240 0.628 1.00 97.62 110 LEU A O 1
ATOM 882 N N . VAL A 1 111 ? -8.741 -3.969 -0.172 1.00 96.19 111 VAL A N 1
ATOM 883 C CA . VAL A 1 111 ? -8.103 -4.723 0.913 1.00 96.19 111 VAL A CA 1
ATOM 884 C C . VAL A 1 111 ? -8.267 -3.988 2.248 1.00 96.19 111 VAL A C 1
ATOM 886 O O . VAL A 1 111 ? -8.710 -4.598 3.219 1.00 96.19 111 VAL A O 1
ATOM 889 N N . VAL A 1 112 ? -8.021 -2.675 2.300 1.00 97.06 112 VAL A N 1
ATOM 890 C CA . VAL A 1 112 ? -8.207 -1.869 3.526 1.00 97.06 112 VAL A CA 1
ATOM 891 C C . VAL A 1 112 ? -9.650 -1.918 4.035 1.00 97.06 112 VAL A C 1
ATOM 893 O O . VAL A 1 112 ? -9.873 -2.086 5.238 1.00 97.06 112 VAL A O 1
ATOM 896 N N . ILE A 1 113 ? -10.636 -1.805 3.137 1.00 96.31 113 ILE A N 1
ATOM 897 C CA . ILE A 1 113 ? -12.060 -1.938 3.478 1.00 96.31 113 ILE A CA 1
ATOM 898 C C . ILE A 1 113 ? -12.328 -3.323 4.068 1.00 96.31 113 ILE A C 1
ATOM 900 O O . ILE A 1 113 ? -12.951 -3.425 5.122 1.00 96.31 113 ILE A O 1
ATOM 904 N N . THR A 1 114 ? -11.817 -4.382 3.436 1.00 94.94 114 THR A N 1
ATOM 905 C CA . THR A 1 114 ? -12.000 -5.766 3.899 1.00 94.94 114 THR A CA 1
ATOM 906 C C . THR A 1 114 ? -11.456 -5.964 5.314 1.00 94.94 114 THR A C 1
ATOM 908 O O . THR A 1 114 ? -12.159 -6.494 6.177 1.00 94.94 114 THR A O 1
ATOM 911 N N . PHE A 1 115 ? -10.239 -5.488 5.594 1.00 93.94 115 PHE A N 1
ATOM 912 C CA . PHE A 1 115 ? -9.647 -5.577 6.932 1.00 93.94 115 PHE A CA 1
ATOM 913 C C . PHE A 1 115 ? -10.427 -4.754 7.961 1.00 93.94 115 PHE A C 1
ATOM 915 O O . PHE A 1 115 ? -10.719 -5.247 9.048 1.00 93.94 115 PHE A O 1
ATOM 922 N N . THR A 1 116 ? -10.839 -3.538 7.606 1.00 94.19 116 THR A N 1
ATOM 923 C CA . THR A 1 116 ? -11.597 -2.658 8.505 1.00 94.19 116 THR A CA 1
ATOM 924 C C . THR A 1 116 ? -12.965 -3.251 8.849 1.00 94.19 116 THR A C 1
ATOM 926 O O . THR A 1 116 ? -13.336 -3.309 10.021 1.00 94.19 116 THR A O 1
ATOM 929 N N . LEU A 1 117 ? -13.698 -3.757 7.852 1.00 93.00 117 LEU A N 1
ATOM 930 C CA . LEU A 1 117 ? -14.971 -4.448 8.064 1.00 93.00 117 LEU A CA 1
ATOM 931 C C . LEU A 1 117 ? -14.788 -5.696 8.925 1.00 93.00 117 LEU A C 1
ATOM 933 O O . LEU A 1 117 ? -15.575 -5.918 9.838 1.00 93.00 117 LEU A O 1
ATOM 937 N N . THR A 1 118 ? -13.728 -6.472 8.693 1.00 90.31 118 THR A N 1
ATOM 938 C CA . THR A 1 118 ? -13.427 -7.662 9.502 1.00 90.31 118 THR A CA 1
ATOM 939 C C . THR A 1 118 ? -13.213 -7.292 10.969 1.00 90.31 118 THR A C 1
ATOM 941 O O . THR A 1 118 ? -13.830 -7.896 11.846 1.00 90.31 118 THR A O 1
ATOM 944 N N . ILE A 1 119 ? -12.407 -6.261 11.248 1.00 90.12 119 ILE A N 1
ATOM 945 C CA . ILE A 1 119 ? -12.158 -5.777 12.615 1.00 90.12 119 ILE A CA 1
ATOM 946 C C . ILE A 1 119 ? -13.473 -5.367 13.289 1.00 90.12 119 ILE A C 1
ATOM 948 O O . ILE A 1 119 ? -13.736 -5.771 14.424 1.00 90.12 119 ILE A O 1
ATOM 952 N N . LEU A 1 120 ? -14.322 -4.608 12.590 1.00 90.00 120 LEU A N 1
ATOM 953 C CA . LEU A 1 120 ? -15.602 -4.132 13.120 1.00 90.00 120 LEU A CA 1
ATOM 954 C C . LEU A 1 120 ? -16.599 -5.273 13.357 1.00 90.00 120 LEU A C 1
ATOM 956 O O . LEU A 1 120 ? -17.200 -5.336 14.427 1.00 90.00 120 LEU A O 1
ATOM 960 N N . VAL A 1 121 ? -16.753 -6.191 12.400 1.00 90.31 121 VAL A N 1
ATOM 961 C CA . VAL A 1 121 ? -17.687 -7.326 12.490 1.00 90.31 121 VAL A CA 1
ATOM 962 C C . VAL A 1 121 ? -17.287 -8.278 13.612 1.00 90.31 121 VAL A C 1
ATOM 964 O O . VAL A 1 121 ? -18.141 -8.660 14.415 1.00 90.31 121 VAL A O 1
ATOM 967 N N . VAL A 1 122 ? -16.002 -8.633 13.713 1.00 88.56 122 VAL A N 1
ATOM 968 C CA . VAL A 1 122 ? -15.495 -9.498 14.791 1.00 88.56 122 VAL A CA 1
ATOM 969 C C . VAL A 1 122 ? -15.716 -8.834 16.147 1.00 88.56 122 VAL A C 1
ATOM 971 O O . VAL A 1 122 ? -16.235 -9.462 17.070 1.00 88.56 122 VAL A O 1
ATOM 974 N N . SER A 1 123 ? -15.391 -7.546 16.258 1.00 86.94 123 SER A N 1
ATOM 975 C CA . SER A 1 123 ? -15.557 -6.798 17.504 1.00 86.94 123 SER A CA 1
ATOM 976 C C . SER A 1 123 ? -17.025 -6.670 17.917 1.00 86.94 123 SER A C 1
ATOM 978 O O . SER A 1 123 ? -17.360 -6.894 19.078 1.00 86.94 123 SER A O 1
ATOM 980 N N . TYR A 1 124 ? -17.918 -6.364 16.972 1.00 86.50 124 TYR A N 1
ATOM 981 C CA . TYR A 1 124 ? -19.353 -6.251 17.233 1.00 86.50 124 TYR A CA 1
ATOM 982 C C . TYR A 1 124 ? -19.969 -7.593 17.639 1.00 86.50 124 TYR A C 1
ATOM 984 O O . TYR A 1 124 ? -20.722 -7.663 18.609 1.00 86.50 124 TYR A O 1
ATOM 992 N N . SER A 1 125 ? -19.604 -8.672 16.941 1.00 85.94 125 SER A N 1
ATOM 993 C CA . SER A 1 125 ? -20.098 -10.021 17.244 1.00 85.94 125 SER A CA 1
ATOM 994 C C . SER A 1 125 ? -19.720 -10.450 18.664 1.00 85.94 125 SER A C 1
ATOM 996 O O . SER A 1 125 ? -20.547 -11.015 19.375 1.00 85.94 125 SER A O 1
ATOM 998 N N . ARG A 1 126 ? -18.506 -10.113 19.119 1.00 82.38 126 ARG A N 1
ATOM 999 C CA . ARG A 1 126 ? -18.048 -10.387 20.491 1.00 82.38 126 ARG A CA 1
ATOM 1000 C C . ARG A 1 126 ? -18.787 -9.586 21.548 1.00 82.38 126 ARG A C 1
ATOM 1002 O O . ARG A 1 126 ? -19.174 -10.144 22.570 1.00 82.38 126 ARG A O 1
ATOM 1009 N N . LEU A 1 127 ? -19.005 -8.296 21.300 1.00 81.38 127 LEU A N 1
ATOM 1010 C CA . LEU A 1 127 ? -19.763 -7.448 22.220 1.00 81.38 127 LEU A CA 1
ATOM 1011 C C . LEU A 1 127 ? -21.202 -7.953 22.381 1.00 81.38 127 LEU A C 1
ATOM 1013 O O . LEU A 1 127 ? -21.702 -8.006 23.502 1.00 81.38 127 LEU A O 1
ATOM 1017 N N . LYS A 1 128 ? -21.838 -8.381 21.283 1.00 82.31 128 LYS A N 1
ATOM 1018 C CA . LYS A 1 128 ? -23.195 -8.938 21.307 1.00 82.31 128 LYS A CA 1
ATOM 1019 C C . LYS A 1 128 ? -23.274 -10.264 22.071 1.00 82.31 128 LYS A C 1
ATOM 1021 O O . LYS A 1 128 ? -24.202 -10.442 22.850 1.00 82.31 128 LYS A O 1
ATOM 1026 N N . LEU A 1 129 ? -22.316 -11.174 21.866 1.00 79.38 129 LEU A N 1
ATOM 1027 C CA . LEU A 1 129 ? -22.254 -12.444 22.605 1.00 79.38 129 LEU A CA 1
ATOM 1028 C C . LEU A 1 129 ? -22.138 -12.203 24.113 1.00 79.38 129 LEU A C 1
ATOM 1030 O O . LEU A 1 129 ? -22.908 -12.760 24.885 1.00 79.38 129 LEU A O 1
ATOM 1034 N N . LYS A 1 130 ? -21.262 -11.283 24.525 1.00 72.31 130 LYS A N 1
ATOM 1035 C CA . LYS A 1 130 ? -21.070 -10.966 25.942 1.00 72.31 130 LYS A CA 1
ATOM 1036 C C . LYS A 1 130 ? -22.326 -10.390 26.612 1.00 72.31 130 LYS A C 1
ATOM 1038 O O . LYS A 1 130 ? -22.599 -10.704 27.760 1.00 72.31 130 LYS A O 1
ATOM 1043 N N . GLN A 1 131 ? -23.103 -9.575 25.895 1.00 71.25 131 GLN A N 1
ATOM 1044 C CA . GLN A 1 131 ? -24.382 -9.057 26.399 1.00 71.25 131 GLN A CA 1
ATOM 1045 C C . GLN A 1 131 ? -25.452 -10.145 26.564 1.00 71.25 131 GLN A C 1
ATOM 1047 O O . GLN A 1 131 ? -26.342 -9.982 27.389 1.00 71.25 131 GLN A O 1
ATOM 1052 N N . HIS A 1 132 ? -25.384 -11.222 25.777 1.00 73.12 132 HIS A N 1
ATOM 1053 C CA . HIS A 1 132 ? -26.307 -12.352 25.882 1.00 73.12 132 HIS A CA 1
ATOM 1054 C C . HIS A 1 132 ? -25.944 -13.295 27.042 1.00 73.12 132 HIS A C 1
ATOM 1056 O O . HIS A 1 132 ? -26.838 -13.897 27.619 1.00 73.12 132 HIS A O 1
ATOM 1062 N N . ASP A 1 133 ? -24.662 -13.424 27.393 1.00 67.50 133 ASP A N 1
ATOM 1063 C CA . ASP A 1 133 ? -24.221 -14.257 28.526 1.00 67.50 133 ASP A CA 1
ATOM 1064 C C . ASP A 1 133 ? -24.452 -13.589 29.900 1.00 67.50 133 ASP A C 1
ATOM 1066 O O . ASP A 1 133 ? -24.454 -14.268 30.925 1.00 67.50 133 ASP A O 1
ATOM 1070 N N . GLU A 1 134 ? -24.623 -12.261 29.940 1.00 60.59 134 GLU A N 1
ATOM 1071 C CA . GLU A 1 134 ? -24.840 -11.473 31.168 1.00 60.59 134 GLU A CA 1
ATOM 1072 C C . GLU A 1 134 ? -26.332 -11.184 31.478 1.00 60.59 134 GLU A C 1
ATOM 1074 O O . GLU A 1 134 ? -26.614 -10.536 32.489 1.00 60.59 134 GLU A O 1
ATOM 1079 N N . GLY A 1 135 ? -27.278 -11.632 30.637 1.00 50.50 135 GLY A N 1
ATOM 1080 C CA . GLY A 1 135 ? -28.732 -11.426 30.791 1.00 50.50 135 GLY A CA 1
ATOM 1081 C C . GLY A 1 135 ? -29.500 -12.709 31.073 1.00 50.50 135 GLY A C 1
ATOM 1082 O O . GLY A 1 135 ? -30.482 -12.628 31.845 1.00 50.50 135 GLY A O 1
#

pLDDT: mean 88.19, std 11.76, range [41.62, 97.88]

Secondary structure (DSSP, 8-state):
------HHHHHHHHHHHHHHHHHHHHHHHHHHHHHHHHHHH-GGGGSSTHHHHHHHHHHHHHHHHHHHHHHHHHHHHHHHHHHHHHHHGGGTPPPP----HHHHHHHHHHHHHHHHHHHHHHHHHHHHHHHHHT-